Protein AF-A0A960F1V2-F1 (afdb_monomer)

Solvent-accessible surface area (backbone atoms only — not comparable to full-atom values): 6374 Å² total; per-residue (Å²): 135,95,82,82,89,74,84,78,89,82,87,91,80,80,64,66,67,68,60,57,51,70,82,41,37,80,36,23,57,63,60,47,70,47,99,87,66,51,75,42,68,60,30,90,40,65,67,54,30,38,51,51,42,24,53,46,36,69,76,38,73,84,53,76,54,38,46,30,30,42,32,54,43,88,77,49,85,50,73,88,51,70,75,56,47,57,72,45,43,90,86,44,57,68,48,76,37,40,58,83,73,116

Mean predicted aligned error: 4.0 Å

Secondary structure (DSSP, 8-state):
--PPP-PPP--SS--HHHHHHTTSEE--SS-EE-TTS-EE----SHHHHHHHHHHHHHH-TT-SSEEEEEE-GGGTSSPPPHHHHTTT-SSS-EEEEETT--

Radius of gyration: 16.77 Å; Cα contacts (8 Å, |Δi|>4): 130; chains: 1; bounding box: 34×32×58 Å

pLDDT: mean 94.62, std 4.7, range [64.31, 98.44]

Foldseek 3Di:
DPDDDDDDDDDPDDDVVVLVLLVAAELAQQWDAHPVRDIDHGDQELLSSLVSLLVRCVVCVVDQESEYERYACVRHVDDDDPVSQCVSDVPHHYYYAYNVRD

Structure (mmCIF, N/CA/C/O backbone):
data_AF-A0A960F1V2-F1
#
_entry.id   AF-A0A960F1V2-F1
#
loop_
_atom_site.group_PDB
_atom_site.id
_atom_site.type_symbol
_atom_site.label_atom_id
_atom_site.label_alt_id
_atom_site.label_comp_id
_atom_site.label_asym_id
_atom_site.label_entity_id
_atom_site.label_seq_id
_atom_site.pdbx_PDB_ins_code
_atom_site.Cartn_x
_atom_site.Cartn_y
_atom_site.Cartn_z
_atom_site.occupancy
_atom_site.B_iso_or_equiv
_atom_site.auth_seq_id
_atom_site.auth_comp_id
_atom_site.auth_asym_id
_atom_site.auth_atom_id
_atom_site.pdbx_PDB_model_num
ATOM 1 N N . ALA A 1 1 ? 0.861 -15.238 -41.511 1.00 64.31 1 ALA A N 1
ATOM 2 C CA . ALA A 1 1 ? 2.311 -15.520 -41.536 1.00 64.31 1 ALA A CA 1
ATOM 3 C C . ALA A 1 1 ? 3.015 -14.330 -40.873 1.00 64.31 1 ALA A C 1
ATOM 5 O O . ALA A 1 1 ? 2.301 -13.392 -40.562 1.00 64.31 1 ALA A O 1
ATOM 6 N N . ASP A 1 2 ? 4.309 -14.377 -40.550 1.00 86.31 2 ASP A N 1
ATOM 7 C CA . ASP A 1 2 ? 5.076 -13.308 -39.846 1.00 86.31 2 ASP A CA 1
ATOM 8 C C . ASP A 1 2 ? 4.987 -13.254 -38.309 1.00 86.31 2 ASP A C 1
ATOM 10 O O . ASP A 1 2 ? 5.382 -12.268 -37.690 1.00 86.31 2 ASP A O 1
ATOM 14 N N . LYS A 1 3 ? 4.525 -14.323 -37.650 1.00 86.75 3 LYS A N 1
ATOM 15 C CA . LYS A 1 3 ? 4.659 -14.441 -36.187 1.00 86.75 3 LYS A CA 1
ATOM 16 C C . LYS A 1 3 ? 5.923 -15.228 -35.849 1.00 86.75 3 LYS A C 1
ATOM 18 O O . LYS A 1 3 ? 6.119 -16.320 -36.376 1.00 86.75 3 LYS A O 1
ATOM 23 N N . VAL A 1 4 ? 6.751 -14.676 -34.966 1.00 88.94 4 VAL A N 1
ATOM 24 C CA . VAL A 1 4 ? 7.970 -15.314 -34.452 1.00 88.94 4 VAL A CA 1
ATOM 25 C C . VAL A 1 4 ? 7.684 -15.869 -33.061 1.00 88.94 4 VAL A C 1
ATOM 27 O O . VAL A 1 4 ? 7.096 -15.184 -32.227 1.00 88.94 4 VAL A O 1
ATOM 30 N N . LEU A 1 5 ? 8.094 -17.113 -32.820 1.00 92.00 5 LEU A N 1
ATOM 31 C CA . LEU A 1 5 ? 8.104 -17.704 -31.486 1.00 92.00 5 LEU A CA 1
ATOM 32 C C . LEU A 1 5 ? 9.452 -17.420 -30.830 1.00 92.00 5 LEU A C 1
ATOM 34 O O . LEU A 1 5 ? 10.498 -17.596 -31.453 1.00 92.00 5 LEU A O 1
ATOM 38 N N . VAL A 1 6 ? 9.415 -17.012 -29.567 1.00 94.19 6 VAL A N 1
ATOM 39 C CA . VAL A 1 6 ? 10.601 -16.831 -28.727 1.00 94.19 6 VAL A CA 1
ATOM 40 C C . VAL A 1 6 ? 10.437 -17.639 -27.439 1.00 94.19 6 VAL A C 1
ATOM 42 O O . VAL A 1 6 ? 9.298 -17.887 -27.029 1.00 94.19 6 VAL A O 1
ATOM 45 N N . PRO A 1 7 ? 11.537 -18.071 -26.796 1.00 94.25 7 PRO A N 1
ATOM 46 C CA . PRO A 1 7 ? 11.469 -18.652 -25.461 1.00 94.25 7 PRO A CA 1
ATOM 47 C C . PRO A 1 7 ? 10.774 -17.701 -24.480 1.00 94.25 7 PRO A C 1
ATOM 49 O O . PRO A 1 7 ? 10.937 -16.484 -24.567 1.00 94.25 7 PRO A O 1
ATOM 52 N N . GLY A 1 8 ? 10.015 -18.262 -23.537 1.00 94.38 8 GLY A N 1
ATOM 53 C CA . GLY A 1 8 ? 9.489 -17.488 -22.414 1.00 94.38 8 GLY A CA 1
ATOM 54 C C . GLY A 1 8 ? 10.619 -16.931 -21.546 1.00 94.38 8 GLY A C 1
ATOM 55 O O . GLY A 1 8 ? 11.728 -17.469 -21.528 1.00 94.38 8 GLY A O 1
ATOM 56 N N . PHE A 1 9 ? 10.338 -15.855 -20.814 1.00 92.19 9 PHE A N 1
ATOM 57 C CA . PHE A 1 9 ? 11.287 -15.312 -19.847 1.00 92.19 9 PHE A CA 1
ATOM 58 C C . PHE A 1 9 ? 11.499 -16.290 -18.684 1.00 92.19 9 PHE A C 1
ATOM 60 O O . PHE A 1 9 ? 10.551 -16.920 -18.214 1.00 92.19 9 PHE A O 1
ATOM 67 N N . VAL A 1 10 ? 12.745 -16.401 -18.217 1.00 93.06 10 VAL A N 1
ATOM 68 C CA . VAL A 1 10 ? 13.123 -17.218 -17.057 1.00 93.06 10 VAL A CA 1
ATOM 69 C C . VAL A 1 10 ? 13.614 -16.285 -15.958 1.00 93.06 10 VAL A C 1
ATOM 71 O O . VAL A 1 10 ? 14.644 -15.633 -16.114 1.00 93.06 10 VAL A O 1
ATOM 74 N N . GLU A 1 11 ? 12.867 -16.221 -14.858 1.00 90.62 11 GLU A N 1
ATOM 75 C CA . GLU A 1 11 ? 13.213 -15.434 -13.675 1.00 90.62 11 GLU A CA 1
ATOM 76 C C . GLU A 1 11 ? 14.083 -16.271 -12.731 1.00 90.62 11 GLU A C 1
ATOM 78 O O . GLU A 1 11 ? 13.621 -17.256 -12.152 1.00 90.62 11 GLU A O 1
ATOM 83 N N . GLY A 1 12 ? 15.362 -15.904 -12.621 1.00 92.62 12 GLY A N 1
ATOM 84 C CA . GLY A 1 12 ? 16.347 -16.625 -11.814 1.00 92.62 12 GLY A CA 1
ATOM 85 C C . GLY A 1 12 ? 16.319 -16.260 -10.329 1.00 92.62 12 GLY A C 1
ATOM 86 O O . GLY A 1 12 ? 16.812 -17.036 -9.510 1.00 92.62 12 GLY A O 1
ATOM 87 N N . HIS A 1 13 ? 15.760 -15.100 -9.971 1.00 93.88 13 HIS A N 1
ATOM 88 C CA . HIS A 1 13 ? 15.633 -14.648 -8.591 1.00 93.88 13 HIS A CA 1
ATOM 89 C C . HIS A 1 13 ? 14.600 -13.519 -8.452 1.00 93.88 13 HIS A 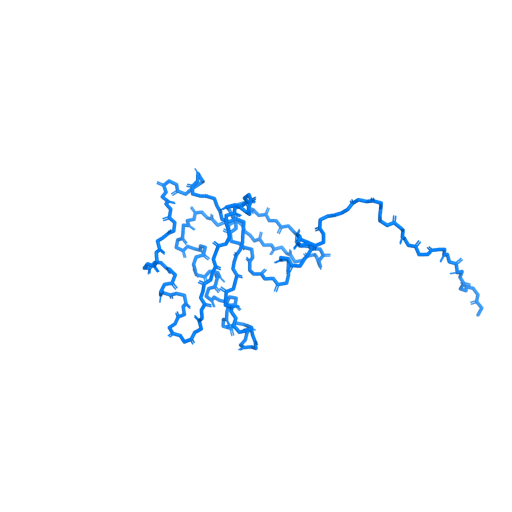C 1
ATOM 91 O O . HIS A 1 13 ? 14.846 -12.378 -8.838 1.00 93.88 13 HIS A O 1
ATOM 97 N N . THR A 1 14 ? 13.474 -13.802 -7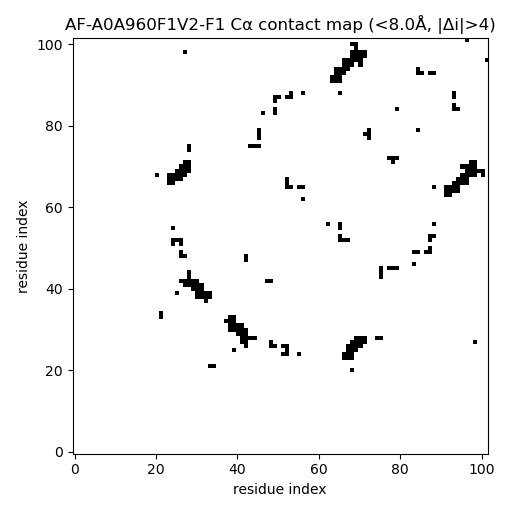.794 1.00 87.69 14 THR A N 1
ATOM 98 C CA . THR A 1 14 ? 12.449 -12.788 -7.518 1.00 87.69 14 THR A CA 1
ATOM 99 C C . THR A 1 14 ? 11.801 -12.961 -6.152 1.00 87.69 14 THR A C 1
ATOM 101 O O . THR A 1 14 ? 11.794 -14.045 -5.568 1.00 87.69 14 THR A O 1
ATOM 104 N N . HIS A 1 15 ? 11.192 -11.879 -5.679 1.00 86.25 15 HIS A N 1
ATOM 105 C CA . HIS A 1 15 ? 10.305 -11.870 -4.526 1.00 86.25 15 HIS A CA 1
ATOM 106 C C . HIS A 1 15 ? 8.858 -11.792 -5.015 1.00 86.25 15 HIS A C 1
ATOM 108 O O . HIS A 1 15 ? 8.264 -10.714 -5.068 1.00 86.25 15 HIS A O 1
ATOM 114 N N . THR A 1 16 ? 8.276 -12.943 -5.360 1.00 84.06 16 THR A N 1
ATOM 115 C CA . THR A 1 16 ? 6.900 -13.037 -5.887 1.00 84.06 16 THR A CA 1
ATOM 116 C C . THR A 1 16 ? 5.866 -12.370 -4.980 1.00 84.06 16 THR A C 1
ATOM 118 O O . THR A 1 16 ? 4.933 -11.744 -5.479 1.00 84.06 16 THR A O 1
ATOM 121 N N . GLN A 1 17 ? 6.070 -12.416 -3.658 1.00 84.06 17 GLN A N 1
ATOM 122 C CA . GLN A 1 17 ? 5.226 -11.722 -2.684 1.00 84.06 17 GLN A CA 1
ATOM 123 C C . G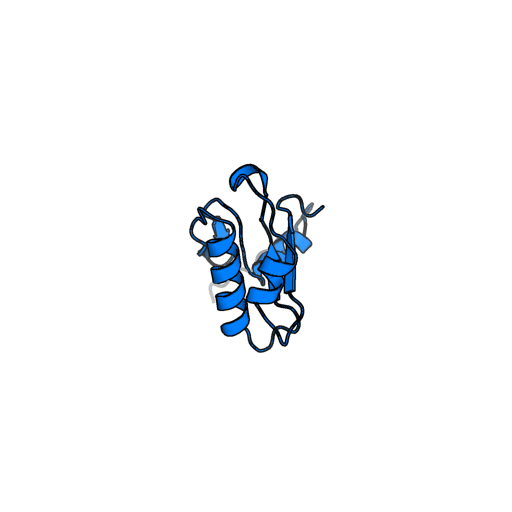LN A 1 17 ? 5.130 -10.216 -2.957 1.00 84.06 17 GLN A C 1
ATOM 125 O O . GLN A 1 17 ? 4.041 -9.661 -2.893 1.00 84.06 17 GLN A O 1
ATOM 130 N N . VAL A 1 18 ? 6.238 -9.549 -3.301 1.00 82.50 18 VAL A N 1
ATOM 131 C CA . VAL A 1 18 ? 6.230 -8.102 -3.585 1.00 82.50 18 VAL A CA 1
ATOM 132 C C . VAL A 1 18 ? 5.440 -7.799 -4.858 1.00 82.50 18 VAL A C 1
ATOM 134 O O . VAL A 1 18 ? 4.804 -6.753 -4.948 1.00 82.50 18 VAL A O 1
ATOM 137 N N . GLY A 1 19 ? 5.424 -8.730 -5.815 1.00 85.75 19 GLY A N 1
ATOM 138 C CA . GLY A 1 19 ? 4.523 -8.672 -6.963 1.00 85.75 19 GLY A CA 1
ATOM 139 C C . GLY A 1 19 ? 3.052 -8.709 -6.542 1.00 85.75 19 GLY A C 1
ATOM 14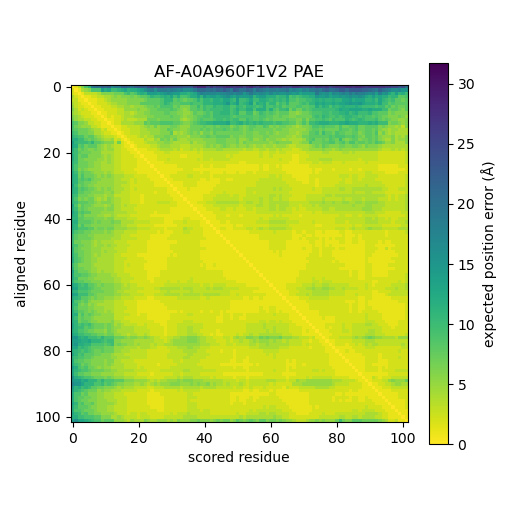0 O O . GLY A 1 19 ? 2.276 -7.872 -6.988 1.00 85.75 19 GLY A O 1
ATOM 141 N N . ALA A 1 20 ? 2.687 -9.623 -5.639 1.00 88.56 20 ALA A N 1
ATOM 142 C CA . ALA A 1 20 ? 1.313 -9.768 -5.153 1.00 88.56 20 ALA A CA 1
ATOM 143 C C . ALA A 1 20 ? 0.813 -8.552 -4.349 1.00 88.56 20 ALA A C 1
ATOM 145 O O . ALA A 1 20 ? -0.370 -8.234 -4.410 1.00 88.56 20 ALA A O 1
ATOM 146 N N . LEU A 1 21 ? 1.699 -7.829 -3.650 1.00 93.81 21 LEU A N 1
ATOM 147 C CA . LEU A 1 21 ? 1.329 -6.610 -2.913 1.00 93.81 21 LEU A CA 1
ATOM 148 C C . LEU A 1 21 ? 0.708 -5.535 -3.814 1.00 93.81 21 LEU A C 1
ATOM 150 O O . LEU A 1 21 ? -0.131 -4.761 -3.363 1.00 93.81 21 LEU A O 1
ATOM 154 N N . TRP A 1 22 ? 1.084 -5.487 -5.093 1.00 93.75 22 TRP A N 1
ATOM 155 C CA . TRP A 1 22 ? 0.521 -4.526 -6.043 1.00 93.75 22 TRP A CA 1
ATOM 156 C C . TRP A 1 22 ? -0.951 -4.772 -6.381 1.00 93.75 22 TRP A C 1
ATOM 158 O O . TRP A 1 22 ? -1.597 -3.876 -6.913 1.00 93.75 22 TRP A O 1
ATOM 168 N N . SER A 1 23 ? -1.498 -5.938 -6.032 1.00 92.69 23 SER A N 1
ATOM 169 C CA . SER A 1 23 ? -2.943 -6.189 -6.052 1.00 92.69 23 SER A CA 1
ATOM 170 C C . SER A 1 23 ? -3.665 -5.587 -4.840 1.00 92.69 23 SER A C 1
ATOM 172 O O . SER A 1 23 ? -4.860 -5.801 -4.671 1.00 92.69 23 SER A O 1
ATOM 174 N N . SER A 1 24 ? -2.957 -4.863 -3.974 1.00 95.75 24 SER A N 1
ATOM 175 C CA . SER A 1 24 ? -3.476 -4.236 -2.759 1.00 95.75 24 SER A CA 1
ATOM 176 C C . SER A 1 24 ? -3.063 -2.765 -2.657 1.00 95.75 24 SER A C 1
ATOM 178 O O . SER A 1 24 ? -2.311 -2.249 -3.486 1.00 95.75 24 SER A O 1
ATOM 180 N N . CYS A 1 25 ? -3.551 -2.067 -1.630 1.00 97.56 25 CYS A N 1
ATOM 181 C CA . CYS A 1 25 ? -3.369 -0.626 -1.503 1.00 97.56 25 CYS A CA 1
ATOM 182 C C . CYS A 1 25 ? -1.922 -0.239 -1.149 1.00 97.56 25 CYS A C 1
ATOM 184 O O . CYS A 1 25 ? -1.406 -0.622 -0.099 1.00 97.56 25 CYS A O 1
ATOM 186 N N . TYR A 1 26 ? -1.274 0.591 -1.970 1.00 97.69 26 TYR A N 1
ATOM 187 C CA . TYR A 1 26 ? -0.003 1.207 -1.590 1.00 97.69 26 TYR A CA 1
ATOM 188 C C . TYR A 1 26 ? -0.234 2.481 -0.754 1.00 97.69 26 TYR A C 1
ATOM 190 O O . TYR A 1 26 ? -0.823 3.464 -1.215 1.00 97.69 26 TYR A O 1
ATOM 198 N N . CYS A 1 27 ? 0.280 2.467 0.477 1.00 97.44 27 CYS A N 1
ATOM 199 C CA . CYS A 1 27 ? 0.099 3.487 1.518 1.00 97.44 27 CYS A CA 1
ATOM 200 C C . CYS A 1 27 ? 1.425 4.166 1.928 1.00 97.44 27 CYS A C 1
ATOM 202 O O . CYS A 1 27 ? 1.558 4.644 3.053 1.00 97.44 27 CYS A O 1
ATOM 204 N N . GLY A 1 28 ? 2.440 4.164 1.057 1.00 96.25 28 GLY A N 1
ATOM 205 C CA . GLY A 1 28 ? 3.751 4.745 1.365 1.00 96.25 28 GLY A CA 1
ATOM 206 C C . GLY A 1 28 ? 3.839 6.263 1.172 1.00 96.25 28 GLY A C 1
ATOM 207 O O . GLY A 1 28 ? 3.106 6.848 0.376 1.00 96.25 28 GLY A O 1
ATOM 208 N N . ARG A 1 29 ? 4.799 6.900 1.865 1.00 97.12 29 ARG A N 1
ATOM 209 C CA . ARG A 1 29 ? 5.035 8.360 1.821 1.00 97.12 29 ARG A CA 1
ATOM 210 C C . ARG A 1 29 ? 5.302 8.883 0.413 1.00 97.12 29 ARG A C 1
ATOM 212 O O . ARG A 1 29 ? 4.848 9.974 0.074 1.00 97.12 29 ARG A O 1
ATOM 219 N N . PHE A 1 30 ? 6.101 8.160 -0.365 1.00 97.38 30 PHE A N 1
ATOM 220 C CA . PHE A 1 30 ? 6.585 8.612 -1.668 1.00 97.38 30 PHE A CA 1
ATOM 221 C C . PHE A 1 30 ? 5.765 8.018 -2.800 1.00 97.38 30 PHE A C 1
ATOM 223 O O . PHE A 1 30 ? 5.354 6.859 -2.727 1.00 97.38 30 PHE A O 1
ATOM 230 N N . ALA A 1 31 ? 5.598 8.797 -3.868 1.00 97.44 31 ALA A N 1
ATOM 231 C CA . ALA A 1 31 ? 4.914 8.335 -5.063 1.00 97.44 31 ALA A CA 1
ATOM 232 C C . ALA A 1 31 ? 5.609 7.107 -5.674 1.00 97.44 31 ALA A C 1
ATOM 234 O O . ALA A 1 31 ? 6.842 7.018 -5.694 1.00 97.44 31 ALA A O 1
ATOM 235 N N . ARG A 1 32 ? 4.820 6.172 -6.207 1.00 95.81 32 ARG A N 1
ATOM 236 C CA . ARG A 1 32 ? 5.321 4.941 -6.826 1.00 95.81 32 ARG A CA 1
ATOM 237 C C . ARG A 1 32 ? 4.469 4.563 -8.033 1.00 95.81 32 ARG A C 1
ATOM 239 O O . ARG A 1 32 ? 3.259 4.750 -8.021 1.00 95.81 32 ARG A O 1
ATOM 246 N N . THR A 1 33 ? 5.095 4.019 -9.071 1.00 96.62 33 THR A N 1
ATOM 247 C CA . THR A 1 33 ? 4.374 3.474 -10.229 1.00 96.62 33 THR A CA 1
ATOM 248 C C . THR A 1 33 ? 4.273 1.962 -10.081 1.00 96.62 33 THR A C 1
ATOM 250 O O . THR A 1 33 ? 5.290 1.300 -9.857 1.00 96.62 33 THR A O 1
ATOM 253 N N . GLY A 1 34 ? 3.053 1.437 -10.166 1.00 94.06 34 GLY A N 1
ATOM 254 C CA . GLY A 1 34 ? 2.769 0.008 -10.149 1.00 94.06 34 GLY A CA 1
ATOM 255 C C . GLY A 1 34 ? 3.194 -0.694 -11.443 1.00 94.06 34 GLY A C 1
ATOM 256 O O . GLY A 1 34 ? 3.482 -0.039 -12.449 1.00 94.06 34 GLY A O 1
ATOM 257 N N . PRO A 1 35 ? 3.241 -2.037 -11.445 1.00 92.06 35 PRO A N 1
ATOM 258 C CA . PRO A 1 35 ? 3.623 -2.831 -12.616 1.00 92.06 35 PRO A CA 1
ATOM 259 C C . PRO A 1 35 ? 2.632 -2.712 -13.786 1.00 92.06 35 PRO A C 1
ATOM 261 O O . PRO A 1 35 ? 2.993 -2.989 -14.925 1.00 92.06 35 PRO A O 1
ATOM 264 N N . ASP A 1 36 ? 1.401 -2.287 -13.512 1.00 91.94 36 ASP A N 1
ATOM 265 C CA . ASP A 1 36 ? 0.344 -1.990 -14.484 1.00 91.94 36 ASP A CA 1
ATOM 266 C C . ASP A 1 36 ? 0.426 -0.556 -15.050 1.00 91.94 36 ASP A C 1
ATOM 268 O O . ASP A 1 36 ? -0.374 -0.175 -15.903 1.00 91.94 36 ASP A O 1
ATOM 272 N N . GLY A 1 37 ? 1.391 0.246 -14.588 1.00 94.69 37 GLY A N 1
ATOM 273 C CA . GLY A 1 37 ? 1.542 1.654 -14.948 1.00 94.69 37 GLY A CA 1
ATOM 274 C C . GLY A 1 37 ? 0.712 2.614 -14.092 1.00 94.69 37 GLY A C 1
ATOM 275 O O . GLY A 1 37 ? 0.854 3.828 -14.254 1.00 94.69 37 GLY A O 1
ATOM 276 N N . THR A 1 38 ? -0.098 2.111 -13.155 1.00 93.62 38 THR A N 1
ATOM 277 C CA . THR A 1 38 ? -0.873 2.947 -12.236 1.00 93.62 38 THR A CA 1
ATOM 278 C C . THR A 1 38 ? 0.069 3.765 -11.362 1.00 93.62 38 THR A C 1
ATOM 280 O O . THR A 1 38 ? 0.960 3.232 -10.694 1.00 93.62 38 THR A O 1
ATOM 283 N N . ARG A 1 39 ? -0.118 5.086 -11.355 1.00 96.62 39 ARG A N 1
ATOM 284 C CA . ARG A 1 39 ? 0.625 5.979 -10.470 1.00 96.62 39 ARG A CA 1
ATOM 285 C C . ARG A 1 39 ? -0.087 6.078 -9.125 1.00 96.62 39 ARG A C 1
ATOM 287 O O . ARG A 1 39 ? -1.238 6.489 -9.059 1.00 96.62 39 ARG A O 1
ATOM 294 N N . TRP A 1 40 ? 0.640 5.763 -8.063 1.00 96.88 40 TRP A N 1
ATOM 295 C CA . TRP A 1 40 ? 0.237 5.995 -6.685 1.00 96.88 40 TRP A CA 1
ATOM 296 C C . TRP A 1 40 ? 0.925 7.261 -6.198 1.00 96.88 40 TRP A C 1
ATOM 298 O O . TRP A 1 40 ? 2.153 7.292 -6.098 1.00 96.88 40 TRP A O 1
ATOM 308 N N . ASP A 1 41 ? 0.154 8.311 -5.937 1.00 97.81 41 ASP A N 1
ATOM 309 C CA . ASP A 1 41 ? 0.713 9.591 -5.514 1.00 97.81 41 ASP A CA 1
ATOM 310 C C . ASP A 1 41 ? 1.229 9.553 -4.074 1.00 97.81 41 ASP A C 1
ATOM 312 O O . ASP A 1 41 ? 0.917 8.657 -3.284 1.00 97.81 41 ASP A O 1
ATOM 316 N N . GLU A 1 42 ? 2.061 10.530 -3.738 1.00 96.81 42 GLU A N 1
ATOM 317 C CA . GLU A 1 42 ? 2.615 10.661 -2.397 1.00 96.81 42 GLU A CA 1
ATOM 318 C C . GLU A 1 42 ? 1.531 10.879 -1.331 1.00 96.81 42 GLU A C 1
ATOM 320 O O . GLU A 1 42 ? 0.430 11.338 -1.627 1.00 96.81 42 GLU A O 1
ATOM 325 N N . LEU A 1 43 ? 1.855 10.519 -0.089 1.00 97.75 43 LEU A N 1
ATOM 326 C CA . LEU A 1 43 ? 0.974 10.640 1.073 1.00 97.75 43 LEU A CA 1
ATOM 327 C C . LEU A 1 43 ? 1.709 11.393 2.184 1.00 97.75 43 LEU A C 1
ATOM 329 O O . LEU A 1 43 ? 2.568 10.797 2.825 1.00 97.75 43 LEU A O 1
ATOM 333 N N . PRO A 1 44 ? 1.450 12.684 2.432 1.00 96.06 44 PRO A N 1
ATOM 334 C CA . PRO A 1 44 ? 2.111 13.466 3.478 1.00 96.06 44 PRO A CA 1
ATOM 335 C C . PRO A 1 44 ? 1.773 13.071 4.923 1.00 96.06 44 PRO A C 1
ATOM 337 O O . PRO A 1 44 ? 2.494 13.500 5.825 1.00 96.06 44 PRO A O 1
ATOM 340 N N . SER A 1 45 ? 0.714 12.296 5.185 1.00 97.31 45 SER A N 1
ATOM 341 C CA . SER A 1 45 ? 0.269 12.006 6.557 1.00 97.31 45 SER A CA 1
ATOM 342 C C . SER A 1 45 ? -0.266 10.583 6.762 1.00 97.31 45 SER A C 1
ATOM 344 O O . SER A 1 45 ? -0.619 9.873 5.815 1.00 97.31 45 SER A O 1
ATOM 346 N N . VAL A 1 46 ? -0.347 10.169 8.035 1.00 97.56 46 VAL A N 1
ATOM 347 C CA . VAL A 1 46 ? -1.022 8.919 8.432 1.00 97.56 46 VAL A CA 1
ATOM 348 C C . VAL A 1 46 ? -2.494 8.960 8.029 1.00 97.56 46 VAL A C 1
ATOM 350 O O . VAL A 1 46 ? -3.001 7.978 7.498 1.00 97.56 46 VAL A O 1
ATOM 353 N N . ASP A 1 47 ? -3.162 10.096 8.226 1.00 97.25 47 ASP A N 1
ATOM 354 C CA . ASP A 1 47 ? -4.596 10.230 7.961 1.00 97.25 47 ASP A CA 1
ATOM 355 C C . ASP A 1 47 ? -4.902 10.101 6.464 1.00 97.25 47 ASP A C 1
ATOM 357 O O . ASP A 1 47 ? -5.848 9.417 6.084 1.00 97.25 47 ASP A O 1
ATOM 361 N N . GLU A 1 48 ? -4.049 10.649 5.596 1.00 97.94 48 GLU A N 1
ATOM 362 C CA . GLU A 1 48 ? -4.180 10.452 4.148 1.00 97.94 48 GLU A CA 1
ATOM 363 C C . GLU A 1 48 ? -3.874 9.010 3.723 1.00 97.94 48 GLU A C 1
ATOM 365 O O . GLU A 1 48 ? -4.502 8.484 2.803 1.00 97.94 48 GLU A O 1
ATOM 370 N N . SER A 1 49 ? -2.961 8.329 4.424 1.00 97.81 49 SER A N 1
ATOM 371 C CA . SER A 1 49 ? -2.718 6.899 4.200 1.00 97.81 49 SER A CA 1
ATOM 372 C C . SER A 1 49 ? -3.954 6.060 4.541 1.00 97.81 49 SER A C 1
ATOM 374 O O . SER A 1 49 ? -4.264 5.111 3.821 1.00 97.81 49 SER A O 1
ATOM 376 N N . MET A 1 50 ? -4.678 6.420 5.607 1.00 97.94 50 MET A N 1
ATOM 377 C CA . MET A 1 50 ? -5.931 5.765 6.005 1.00 97.94 50 MET A CA 1
ATOM 378 C C . MET A 1 50 ? -7.079 6.101 5.056 1.00 97.94 50 MET A C 1
ATOM 380 O O . MET A 1 50 ? -7.840 5.207 4.694 1.00 97.94 50 MET A O 1
ATOM 384 N N . ALA A 1 51 ? -7.176 7.355 4.608 1.00 98.25 51 ALA A N 1
ATOM 385 C CA . ALA A 1 51 ? -8.165 7.773 3.620 1.00 98.25 51 ALA A CA 1
ATOM 386 C C . ALA A 1 51 ? -8.023 6.961 2.326 1.00 98.25 51 ALA A C 1
ATOM 388 O O . ALA A 1 51 ? -8.989 6.346 1.883 1.00 98.25 51 ALA A O 1
ATOM 389 N N . ARG A 1 52 ? -6.799 6.840 1.794 1.00 98.31 52 ARG A N 1
ATOM 390 C CA . ARG A 1 52 ? -6.540 6.009 0.612 1.00 98.31 52 ARG A CA 1
ATOM 391 C C . ARG A 1 52 ? -6.865 4.536 0.849 1.00 98.31 52 ARG A C 1
ATOM 393 O O . ARG A 1 52 ? -7.430 3.887 -0.026 1.00 98.31 52 ARG A O 1
ATOM 400 N N . LEU A 1 53 ? -6.510 3.995 2.015 1.00 98.31 53 LEU A N 1
ATOM 401 C CA . LEU A 1 53 ? -6.795 2.598 2.343 1.00 98.31 53 LEU A CA 1
ATOM 402 C C . LEU A 1 53 ? -8.306 2.328 2.396 1.00 98.31 53 LEU A C 1
ATOM 404 O O . LEU A 1 53 ? -8.769 1.295 1.912 1.00 98.31 53 LEU A O 1
ATOM 408 N N . ARG A 1 54 ? -9.077 3.282 2.926 1.00 98.44 54 ARG A N 1
ATOM 409 C CA . ARG A 1 54 ? -10.539 3.242 2.933 1.00 98.44 54 ARG A CA 1
ATOM 410 C C . ARG A 1 54 ? -11.115 3.316 1.522 1.00 98.44 54 ARG A C 1
ATOM 412 O O . ARG A 1 54 ? -11.917 2.459 1.168 1.00 98.44 54 ARG A O 1
ATOM 419 N N . GLU A 1 55 ? -10.679 4.282 0.715 1.00 98.31 55 GLU A N 1
ATOM 420 C CA . GLU A 1 55 ? -11.100 4.428 -0.687 1.00 98.31 55 GLU A CA 1
ATOM 421 C C . GLU A 1 55 ? -10.813 3.157 -1.492 1.00 98.31 55 GLU A C 1
ATOM 423 O O . GLU A 1 55 ? -11.665 2.679 -2.240 1.00 98.31 55 GLU A O 1
ATOM 428 N N . TRP A 1 56 ? -9.636 2.558 -1.291 1.00 98.12 56 TRP A N 1
ATOM 429 C CA . TRP A 1 56 ? -9.292 1.285 -1.909 1.00 98.12 56 TRP A CA 1
ATOM 430 C C . TRP A 1 56 ? -10.243 0.171 -1.458 1.00 98.12 56 TRP A C 1
ATOM 432 O O . TRP A 1 56 ? -10.746 -0.577 -2.292 1.00 98.12 56 TRP A O 1
ATOM 442 N N . GLY A 1 57 ? -10.547 0.077 -0.162 1.00 98.00 57 GLY A N 1
ATOM 443 C CA . GLY A 1 57 ? -11.505 -0.901 0.353 1.00 98.00 57 GLY A CA 1
ATOM 444 C C . GLY A 1 57 ? -12.918 -0.714 -0.211 1.00 98.00 57 GLY A C 1
ATOM 445 O 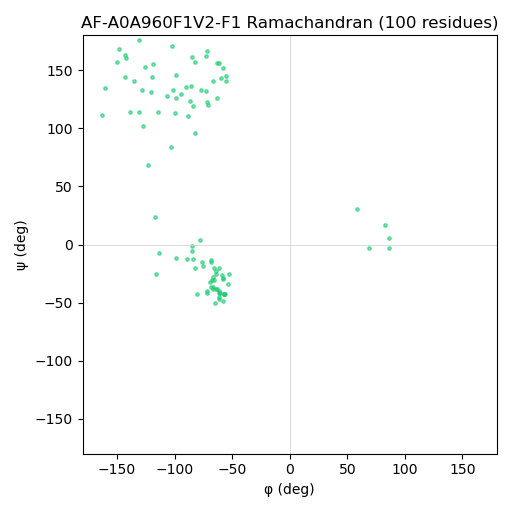O . GLY A 1 57 ? -13.588 -1.702 -0.514 1.00 98.00 57 GLY A O 1
ATOM 446 N N . GLU A 1 58 ? -13.390 0.524 -0.354 1.00 97.62 58 GLU A N 1
ATOM 447 C CA . GLU A 1 58 ? -14.694 0.854 -0.950 1.00 97.62 58 GLU A CA 1
ATOM 448 C C . GLU A 1 58 ? -14.741 0.506 -2.449 1.00 97.62 58 GLU A C 1
ATOM 450 O O . GLU A 1 58 ? -15.756 0.005 -2.931 1.00 97.62 58 GLU A O 1
ATOM 455 N N . ALA A 1 59 ? -13.633 0.702 -3.170 1.00 97.56 59 ALA A N 1
ATOM 456 C CA . ALA A 1 59 ? -13.511 0.370 -4.589 1.00 97.56 59 ALA A CA 1
ATOM 457 C C . ALA A 1 59 ? -13.351 -1.136 -4.878 1.00 97.56 59 ALA A C 1
ATOM 459 O O . ALA A 1 59 ? -13.592 -1.553 -6.008 1.00 97.56 59 ALA A O 1
ATOM 460 N N . ASN A 1 60 ? -12.967 -1.941 -3.879 1.00 97.12 60 ASN A N 1
ATOM 461 C CA . ASN A 1 60 ? -12.758 -3.391 -3.994 1.00 97.12 60 ASN A CA 1
ATOM 462 C C . ASN A 1 60 ? -13.652 -4.133 -2.975 1.00 97.12 60 ASN A C 1
ATOM 464 O O . ASN A 1 60 ? -13.158 -4.665 -1.971 1.00 97.12 60 ASN A O 1
ATOM 468 N N . PRO A 1 61 ? -14.989 -4.119 -3.150 1.00 96.69 61 PRO A N 1
ATOM 469 C CA . PRO A 1 61 ? -15.931 -4.715 -2.198 1.00 96.69 61 PRO A CA 1
ATOM 470 C C . PRO A 1 61 ? -15.791 -6.239 -2.063 1.00 96.69 61 PRO A C 1
ATOM 472 O O . PRO A 1 61 ? -16.171 -6.796 -1.036 1.00 96.69 61 PRO A O 1
ATOM 475 N N . GLU A 1 62 ? -15.241 -6.914 -3.071 1.00 96.06 62 GLU A N 1
ATOM 476 C CA . GLU A 1 62 ? -14.958 -8.352 -3.079 1.00 96.06 62 GLU A CA 1
ATOM 477 C C . GLU A 1 62 ? -13.721 -8.753 -2.263 1.00 96.06 62 GLU A C 1
ATOM 479 O O . GLU A 1 62 ? -13.549 -9.934 -1.960 1.00 96.06 62 GLU A O 1
ATOM 484 N N . ALA A 1 63 ? -12.862 -7.799 -1.890 1.00 95.56 63 ALA A N 1
ATOM 485 C CA . ALA A 1 63 ? -11.715 -8.079 -1.040 1.00 95.56 63 ALA A CA 1
ATOM 486 C C . ALA A 1 63 ? -12.171 -8.395 0.396 1.00 95.56 63 ALA A C 1
ATOM 488 O O . ALA A 1 63 ? -12.772 -7.554 1.073 1.00 95.56 63 ALA A O 1
ATOM 489 N N . GLU A 1 64 ? -11.840 -9.597 0.881 1.00 96.38 64 GLU A N 1
ATOM 490 C CA . GLU A 1 64 ? -12.169 -10.046 2.245 1.00 96.38 64 GLU A CA 1
ATOM 491 C C . GLU A 1 64 ? -11.426 -9.250 3.331 1.00 96.38 64 GLU A C 1
ATOM 493 O O . GLU A 1 64 ? -11.924 -9.096 4.446 1.00 96.38 64 GLU A O 1
ATOM 498 N N . VAL A 1 65 ? -10.241 -8.723 3.004 1.00 97.50 65 VAL A N 1
ATOM 499 C CA . VAL A 1 65 ? -9.401 -7.904 3.888 1.00 97.50 65 VAL A CA 1
ATOM 500 C C . VAL A 1 65 ? -9.030 -6.615 3.168 1.00 97.50 65 VAL A C 1
ATOM 502 O O . VAL A 1 65 ? -8.567 -6.641 2.027 1.00 97.50 65 VAL A O 1
ATOM 505 N N . VAL A 1 66 ? -9.170 -5.483 3.857 1.00 98.25 66 VAL A N 1
ATOM 506 C CA . VAL A 1 66 ? -8.644 -4.202 3.381 1.00 98.25 66 VAL A CA 1
ATOM 507 C C . VAL A 1 66 ? -7.163 -4.140 3.747 1.00 98.25 66 VAL A C 1
ATOM 509 O O . VAL A 1 66 ? -6.796 -3.840 4.885 1.00 98.25 66 VAL A O 1
ATOM 512 N N . PHE A 1 67 ? -6.307 -4.501 2.792 1.00 97.88 67 PHE A N 1
ATOM 513 C CA . PHE A 1 67 ? -4.869 -4.626 3.007 1.00 97.88 67 PHE A CA 1
ATOM 514 C C . PHE A 1 67 ? -4.094 -3.470 2.363 1.00 97.88 67 PHE A C 1
ATOM 516 O O . PHE A 1 67 ? -4.230 -3.191 1.169 1.00 97.88 67 PHE A O 1
ATOM 523 N N . GLY A 1 68 ? -3.253 -2.822 3.168 1.00 97.62 68 GLY A N 1
ATOM 524 C CA . GLY A 1 68 ? -2.328 -1.775 2.756 1.00 97.62 68 GLY A CA 1
ATOM 525 C C . GLY A 1 68 ? -0.872 -2.154 3.018 1.00 97.62 68 GLY A C 1
ATOM 526 O O . GLY A 1 68 ? -0.576 -2.939 3.918 1.00 97.62 68 GLY A O 1
ATOM 527 N N . TRP A 1 69 ? 0.066 -1.572 2.275 1.00 97.50 69 TRP A N 1
ATOM 528 C CA . TRP A 1 69 ? 1.504 -1.808 2.459 1.00 97.50 69 TRP A CA 1
ATOM 529 C C . TRP A 1 69 ? 2.349 -0.580 2.114 1.00 97.50 69 TRP A C 1
ATOM 531 O O . TRP A 1 69 ? 1.869 0.384 1.518 1.00 97.50 69 TRP A O 1
ATOM 541 N N . GLY A 1 70 ? 3.634 -0.616 2.476 1.00 96.25 70 GLY A N 1
ATOM 542 C CA . GLY A 1 70 ? 4.577 0.466 2.174 1.00 96.25 70 GLY A CA 1
ATOM 543 C C . GLY A 1 70 ? 4.596 1.588 3.213 1.00 96.25 70 GLY A C 1
ATOM 544 O O . GLY A 1 70 ? 5.280 2.589 3.007 1.00 96.25 70 GLY A O 1
ATOM 545 N N . PHE A 1 71 ? 3.867 1.433 4.319 1.00 97.44 71 PHE A N 1
ATOM 546 C CA . PHE A 1 71 ? 3.805 2.422 5.390 1.00 97.44 71 PHE A CA 1
ATOM 547 C C . PHE A 1 71 ? 5.065 2.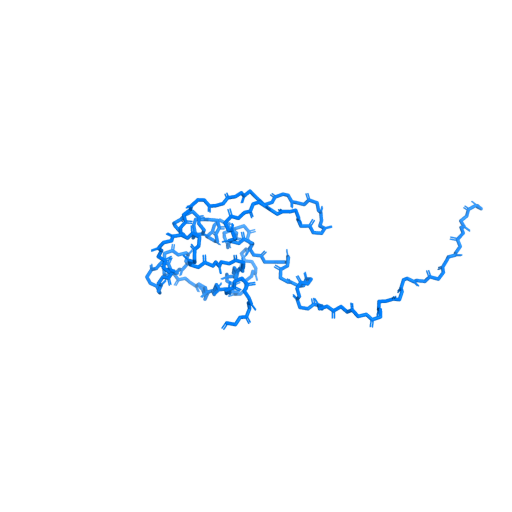371 6.259 1.00 97.44 71 PHE A C 1
ATOM 549 O O . PHE A 1 71 ? 5.468 1.299 6.695 1.00 97.44 71 PHE A O 1
ATOM 556 N N . ASP A 1 72 ? 5.670 3.516 6.562 1.00 97.00 72 ASP A N 1
ATOM 557 C CA . ASP A 1 72 ? 6.811 3.589 7.479 1.00 97.00 72 ASP A CA 1
ATOM 558 C C . ASP A 1 72 ? 6.666 4.819 8.392 1.00 97.00 72 ASP A C 1
ATOM 560 O O . ASP A 1 72 ? 6.715 5.952 7.894 1.00 97.00 72 ASP A O 1
ATOM 564 N N . PRO A 1 73 ? 6.479 4.630 9.717 1.00 95.62 73 PRO A N 1
ATOM 565 C CA . PRO A 1 73 ? 6.330 5.716 10.685 1.00 95.62 73 PRO A CA 1
ATOM 566 C C . PRO A 1 73 ? 7.447 6.762 10.643 1.00 95.62 73 PRO A C 1
ATOM 568 O O . PRO A 1 73 ? 7.204 7.912 11.023 1.00 95.62 73 PRO A O 1
ATOM 571 N N . ILE A 1 74 ? 8.654 6.401 10.181 1.00 96.00 74 ILE A N 1
ATOM 572 C CA . ILE A 1 74 ? 9.801 7.316 10.126 1.00 96.00 74 ILE A CA 1
ATOM 573 C C . ILE A 1 74 ? 9.504 8.561 9.285 1.00 96.00 74 ILE A C 1
ATOM 575 O O . ILE A 1 74 ? 10.031 9.638 9.560 1.00 96.00 74 ILE A O 1
ATOM 579 N N . TYR A 1 75 ? 8.621 8.437 8.290 1.00 95.75 75 TYR A N 1
ATOM 580 C CA . TYR A 1 75 ? 8.267 9.530 7.390 1.00 95.75 75 TYR A CA 1
ATOM 581 C C . TYR A 1 75 ? 7.099 10.389 7.880 1.00 95.75 75 TYR A C 1
ATOM 583 O O . TYR A 1 75 ? 6.865 11.460 7.322 1.00 95.75 75 TYR A O 1
ATOM 591 N N . PHE A 1 76 ? 6.370 9.941 8.905 1.00 94.00 76 PHE A N 1
ATOM 592 C CA . PHE A 1 76 ? 5.129 10.577 9.359 1.00 94.00 76 PHE A CA 1
ATOM 593 C C . PHE A 1 76 ? 5.229 11.196 10.757 1.00 94.00 76 PHE A C 1
ATOM 595 O O . PHE A 1 76 ? 4.282 11.832 11.216 1.00 94.00 76 PHE A O 1
ATOM 602 N N . GLY A 1 77 ? 6.342 10.985 11.469 1.00 91.75 77 GLY A N 1
ATOM 603 C CA . GLY A 1 77 ? 6.557 11.503 12.828 1.00 91.75 77 GLY A CA 1
ATOM 604 C C . GLY A 1 77 ? 5.671 10.861 13.904 1.00 91.75 77 GLY A C 1
ATOM 605 O O . GLY A 1 77 ? 5.813 11.167 15.087 1.00 91.75 77 GLY A O 1
ATOM 606 N N . ARG A 1 78 ? 4.770 9.956 13.511 1.00 94.38 78 ARG A N 1
ATOM 607 C CA . ARG A 1 78 ? 3.945 9.116 14.378 1.00 94.38 78 ARG A CA 1
ATOM 608 C C . ARG A 1 78 ? 3.636 7.797 13.678 1.00 94.38 78 ARG A C 1
ATOM 610 O O . ARG A 1 78 ? 3.655 7.713 12.453 1.00 94.38 78 ARG A O 1
ATOM 617 N N . THR A 1 79 ? 3.316 6.779 14.467 1.00 94.62 79 THR A N 1
ATOM 618 C CA . THR A 1 79 ? 2.845 5.495 13.941 1.00 94.62 79 THR A CA 1
ATOM 619 C C . THR A 1 79 ? 1.336 5.505 13.680 1.00 94.62 79 THR A C 1
ATOM 621 O O . THR A 1 79 ? 0.601 6.329 14.235 1.00 94.62 79 THR A O 1
ATOM 624 N N . CYS A 1 80 ? 0.883 4.559 12.858 1.00 95.38 80 CYS A N 1
ATOM 625 C CA . CYS A 1 80 ? -0.522 4.186 12.744 1.00 95.38 80 CYS A CA 1
ATOM 626 C C . CYS A 1 80 ? -0.934 3.400 13.996 1.00 95.38 80 CYS A C 1
ATOM 628 O O . CYS A 1 80 ? -0.225 2.479 14.410 1.00 95.38 80 CYS A O 1
ATOM 630 N N . THR A 1 81 ? -2.062 3.757 14.607 1.00 96.50 81 THR A N 1
ATOM 631 C CA . THR A 1 81 ? -2.620 3.016 15.747 1.00 96.50 81 THR A CA 1
ATOM 632 C C . THR A 1 81 ? -3.782 2.133 15.308 1.00 96.50 81 THR A C 1
ATOM 634 O O . THR A 1 81 ? -4.272 2.240 14.182 1.00 96.50 81 THR A O 1
ATOM 637 N N . ARG A 1 82 ? -4.259 1.273 16.211 1.00 95.88 82 ARG A N 1
ATOM 638 C CA . ARG A 1 82 ? -5.485 0.503 15.985 1.00 95.88 82 ARG A CA 1
ATOM 639 C C . ARG A 1 82 ? -6.675 1.428 15.707 1.00 95.88 82 ARG A C 1
ATOM 641 O O . ARG A 1 82 ? -7.433 1.172 14.787 1.00 95.88 82 ARG A O 1
ATOM 648 N N . GLU A 1 83 ? -6.804 2.526 16.447 1.00 96.69 83 GLU A N 1
ATOM 649 C CA . GLU A 1 83 ? -7.899 3.493 16.289 1.00 96.69 83 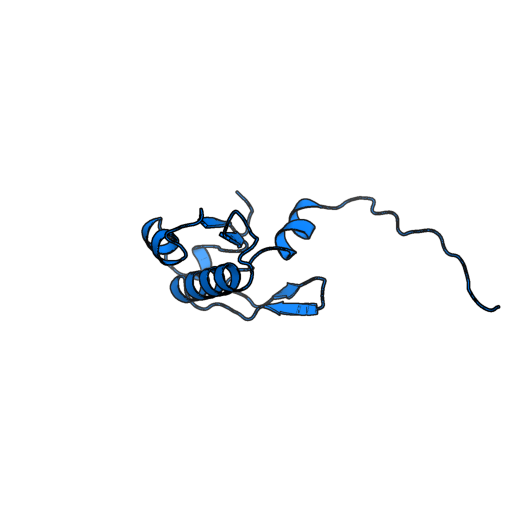GLU A CA 1
ATOM 650 C C . GLU A 1 83 ? -7.878 4.189 14.922 1.00 96.69 83 GLU A C 1
ATOM 652 O O . GLU A 1 83 ? -8.915 4.655 14.459 1.00 96.69 83 GLU A O 1
ATOM 657 N N . ASN A 1 84 ? -6.712 4.278 14.272 1.00 96.50 84 ASN A N 1
ATOM 658 C CA . ASN A 1 84 ? -6.634 4.739 12.888 1.00 96.50 84 ASN A CA 1
ATOM 659 C C . ASN A 1 84 ? -7.196 3.689 11.919 1.00 96.50 84 ASN A C 1
ATOM 661 O O . ASN A 1 84 ? -7.947 4.046 11.018 1.00 96.50 84 ASN A O 1
ATOM 665 N N . LEU A 1 85 ? -6.890 2.406 12.133 1.00 97.12 85 LEU A N 1
ATOM 666 C CA . LEU A 1 85 ? -7.410 1.309 11.310 1.00 97.12 85 LEU A CA 1
ATOM 667 C C . LEU A 1 85 ? -8.920 1.098 11.504 1.00 97.12 85 LEU A C 1
ATOM 669 O O . LEU A 1 85 ? -9.622 0.854 10.529 1.00 97.12 85 LEU A O 1
ATOM 673 N N . ASP A 1 86 ? -9.435 1.274 12.724 1.00 96.62 86 ASP A N 1
ATOM 674 C CA . ASP A 1 86 ? -10.872 1.176 13.027 1.00 96.62 86 ASP A CA 1
ATOM 675 C C . ASP A 1 86 ? -11.705 2.232 12.253 1.00 96.62 86 ASP A C 1
ATOM 677 O O . ASP A 1 86 ? -12.906 2.060 12.067 1.00 96.62 86 ASP A O 1
ATOM 681 N N . GLN A 1 87 ? -11.086 3.318 11.764 1.00 96.31 87 GLN A N 1
ATOM 682 C CA . GLN A 1 87 ? -11.745 4.337 10.926 1.00 96.31 87 GLN A CA 1
ATOM 683 C C . GLN A 1 87 ? -11.795 3.976 9.434 1.00 96.31 87 GLN A C 1
ATOM 685 O O . GLN A 1 87 ? -12.495 4.638 8.666 1.00 96.31 87 GLN A O 1
ATOM 690 N N . VAL A 1 88 ? -11.044 2.960 9.005 1.00 98.06 88 VAL A N 1
ATOM 691 C CA . VAL A 1 88 ? -10.983 2.527 7.602 1.00 98.06 88 VAL A CA 1
ATOM 692 C C . VAL A 1 88 ? -12.179 1.646 7.253 1.00 98.06 88 VAL A C 1
ATOM 694 O O . VAL A 1 88 ? -12.758 1.790 6.180 1.00 98.06 88 VAL A O 1
ATOM 697 N N . SER A 1 89 ? -12.541 0.721 8.142 1.00 96.25 89 SER A N 1
ATOM 698 C CA . SER A 1 89 ? -13.645 -0.216 7.940 1.00 96.25 89 SER A CA 1
ATOM 699 C C . SER A 1 89 ? -14.115 -0.788 9.277 1.00 96.25 89 SER A C 1
ATOM 701 O O . SER A 1 89 ? -13.305 -1.220 10.092 1.00 96.25 89 SER A O 1
ATOM 703 N N . ASP A 1 90 ? -15.433 -0.835 9.468 1.00 92.62 90 ASP A N 1
ATOM 704 C CA . ASP A 1 90 ? -16.122 -1.405 10.633 1.00 92.62 90 ASP A CA 1
ATOM 705 C C . ASP A 1 90 ? -16.640 -2.837 10.397 1.00 92.62 90 ASP A C 1
ATOM 707 O O . ASP A 1 90 ? -17.043 -3.528 11.332 1.00 92.62 90 ASP A O 1
ATOM 711 N N . THR A 1 91 ? -16.626 -3.291 9.143 1.00 94.38 91 THR A N 1
ATOM 712 C CA . THR A 1 91 ? -17.243 -4.551 8.696 1.00 94.38 91 THR A CA 1
ATOM 713 C C . THR A 1 91 ? -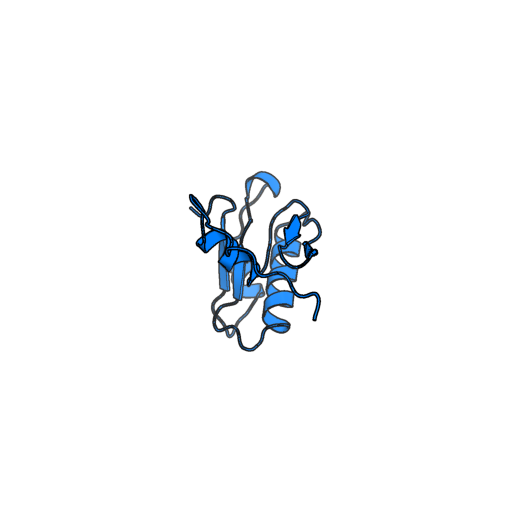16.238 -5.572 8.175 1.00 94.38 91 THR A C 1
ATOM 715 O O . THR A 1 91 ? -16.503 -6.772 8.224 1.00 94.38 91 THR A O 1
ATOM 718 N N . ARG A 1 92 ? -15.080 -5.118 7.688 1.00 96.81 92 ARG A N 1
ATOM 719 C CA . ARG A 1 92 ? -13.988 -5.962 7.180 1.00 96.81 92 ARG A CA 1
ATOM 720 C C . ARG A 1 92 ? -12.704 -5.758 7.983 1.00 96.81 92 ARG A C 1
ATOM 722 O O . ARG A 1 92 ? -12.422 -4.613 8.350 1.00 96.81 92 ARG A O 1
ATOM 729 N N . PRO A 1 93 ? -11.899 -6.818 8.203 1.00 98.00 93 PRO A N 1
ATOM 730 C CA . PRO A 1 93 ? -10.562 -6.690 8.768 1.00 98.00 93 PRO A CA 1
ATOM 731 C C . PRO A 1 93 ? -9.695 -5.725 7.957 1.00 98.00 93 PRO A C 1
ATOM 733 O O . PRO A 1 93 ? -9.719 -5.734 6.723 1.00 98.00 93 PRO A O 1
ATOM 736 N N . VAL A 1 94 ? -8.896 -4.933 8.667 1.00 98.44 94 VAL A N 1
ATOM 737 C CA . VAL A 1 94 ? -7.962 -3.968 8.084 1.00 98.44 94 VAL A CA 1
ATOM 738 C C . VAL A 1 94 ? -6.553 -4.319 8.539 1.00 98.44 94 VAL A C 1
ATOM 740 O O . VAL A 1 94 ? -6.313 -4.531 9.728 1.00 98.44 94 VAL A O 1
ATOM 743 N N . ALA A 1 95 ? -5.616 -4.375 7.598 1.00 97.25 95 ALA A N 1
ATOM 744 C CA . ALA A 1 95 ? -4.214 -4.652 7.878 1.00 97.25 95 ALA A CA 1
ATOM 745 C C . ALA A 1 95 ? -3.313 -3.692 7.100 1.00 97.25 95 ALA A C 1
ATOM 747 O O . ALA A 1 95 ? -3.567 -3.385 5.938 1.00 97.25 95 ALA A O 1
ATOM 748 N N . LEU A 1 96 ? -2.243 -3.235 7.751 1.00 97.25 96 LEU A N 1
ATOM 749 C CA . LEU A 1 96 ? -1.265 -2.320 7.174 1.00 97.25 96 LEU A CA 1
ATOM 750 C C . LEU A 1 96 ? 0.142 -2.863 7.418 1.00 97.25 96 LEU A C 1
ATOM 752 O O . LEU A 1 96 ? 0.587 -2.950 8.561 1.00 97.25 96 LEU A O 1
ATOM 756 N N . ALA A 1 97 ? 0.837 -3.232 6.348 1.00 96.75 97 ALA A N 1
ATOM 757 C CA . ALA A 1 97 ? 2.198 -3.739 6.418 1.00 96.75 97 ALA A CA 1
ATOM 758 C C . ALA A 1 97 ? 3.227 -2.602 6.413 1.00 96.75 97 ALA A C 1
ATOM 760 O O . ALA A 1 97 ? 3.152 -1.673 5.596 1.00 96.75 97 ALA A O 1
ATOM 761 N N . HIS A 1 98 ? 4.228 -2.728 7.290 1.00 95.94 98 HIS A N 1
ATOM 762 C CA . HIS A 1 98 ? 5.392 -1.849 7.297 1.00 95.94 98 HIS A CA 1
ATOM 763 C C . HIS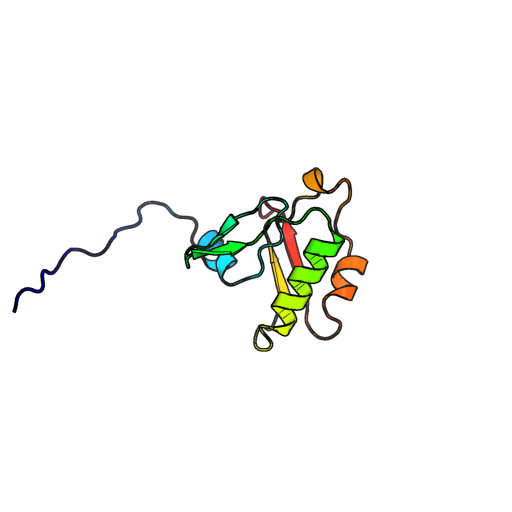 A 1 98 ? 6.121 -1.899 5.943 1.00 95.94 98 HIS A C 1
ATOM 765 O O . HIS A 1 98 ? 6.102 -2.925 5.261 1.00 95.94 98 HIS A O 1
ATOM 771 N N . ALA A 1 99 ? 6.813 -0.828 5.550 1.00 94.69 99 ALA A N 1
ATOM 772 C CA . ALA A 1 99 ? 7.544 -0.757 4.283 1.00 94.69 99 ALA A CA 1
ATOM 773 C C . ALA A 1 99 ? 8.627 -1.841 4.140 1.00 94.69 99 ALA A C 1
ATOM 775 O O . ALA A 1 99 ? 8.939 -2.258 3.026 1.00 94.69 99 ALA A O 1
ATOM 776 N N . SER A 1 100 ? 9.163 -2.329 5.261 1.00 92.94 100 SER A N 1
ATOM 777 C CA . SER A 1 100 ? 10.109 -3.452 5.308 1.00 92.94 100 SER A CA 1
ATOM 778 C C . SER A 1 100 ? 9.452 -4.834 5.329 1.00 92.94 100 SER A C 1
ATOM 780 O O . SER A 1 100 ? 10.172 -5.825 5.294 1.00 92.94 100 SER A O 1
ATOM 782 N N . LEU A 1 101 ? 8.120 -4.915 5.416 1.00 91.12 101 LEU A N 1
ATOM 783 C CA . LEU A 1 101 ? 7.352 -6.160 5.566 1.00 91.12 101 LEU A CA 1
ATOM 784 C C . LEU A 1 101 ? 7.730 -6.986 6.817 1.00 91.12 101 LEU A C 1
ATOM 786 O O . LEU A 1 101 ? 7.617 -8.212 6.810 1.00 91.12 101 LEU A O 1
ATOM 790 N N . HIS A 1 102 ? 8.160 -6.303 7.882 1.00 87.69 102 HIS A N 1
ATOM 791 C CA . HIS A 1 102 ? 8.433 -6.843 9.219 1.00 87.69 102 HIS A CA 1
ATOM 792 C C . HIS A 1 102 ? 7.583 -6.096 10.243 1.00 87.69 102 HIS A C 1
ATOM 794 O O . HIS A 1 102 ? 7.161 -6.743 11.224 1.00 87.69 102 HIS A O 1
#

Sequence (102 aa):
ADKVLVPGFVEGHTHTQVGALWSSCYCGRFARTGPDGTRWDELPSVDESMARLREWGEANPEAEVVFGWGFDPIYFGRTCTRENLDQVSDTRPVALAHASLH

Nearest PDB structures (foldseek):
  3aeu-assembly1_B  TM=6.436E-01  e=6.817E+00  Rhodobacter capsulatus
  3nk6-assembly1_B  TM=4.340E-01  e=8.326E+00  Streptomyces actuosus
  3nk7-assembly1_B  TM=4.366E-01  e=8.326E+00  Streptomyces actuosus
  1cgw-assembly1_A  TM=4.042E-01  e=9.512E+00  Niallia circulans